Protein AF-A0A7W7RZB2-F1 (afdb_monomer_lite)

Structure (mmCIF, N/CA/C/O backbone):
data_AF-A0A7W7RZB2-F1
#
_entry.id   AF-A0A7W7RZB2-F1
#
loop_
_atom_site.group_PDB
_atom_site.id
_atom_site.type_symbol
_atom_site.label_atom_id
_atom_site.label_alt_id
_atom_site.label_comp_id
_atom_site.label_asym_id
_atom_site.label_entity_id
_atom_site.label_seq_id
_atom_site.pdbx_PDB_ins_code
_atom_site.Cartn_x
_atom_site.Cartn_y
_atom_site.Cartn_z
_atom_site.occupancy
_atom_site.B_iso_or_equiv
_atom_site.auth_seq_id
_atom_site.auth_comp_id
_atom_site.auth_asym_id
_atom_site.auth_atom_id
_atom_site.pdbx_PDB_model_num
ATOM 1 N N . MET A 1 1 ? -9.823 18.700 9.790 1.00 47.88 1 MET A N 1
ATOM 2 C CA . MET A 1 1 ? -8.954 18.984 8.628 1.00 47.88 1 MET A CA 1
ATOM 3 C C . MET A 1 1 ? -9.114 17.820 7.657 1.00 47.88 1 MET A C 1
ATOM 5 O O . MET A 1 1 ? -8.658 16.732 7.971 1.00 47.88 1 MET A O 1
ATOM 9 N N . SER A 1 2 ? -9.894 17.978 6.582 1.00 56.69 2 SER A N 1
ATOM 10 C CA . SER A 1 2 ? -10.174 16.873 5.648 1.00 56.69 2 SER A CA 1
ATOM 11 C C . SER A 1 2 ? -9.061 16.803 4.608 1.00 56.69 2 SER A C 1
ATOM 13 O O . SER A 1 2 ? -8.902 17.738 3.825 1.00 56.69 2 SER A O 1
ATOM 15 N N . MET A 1 3 ? -8.287 15.718 4.603 1.00 57.91 3 MET A N 1
ATOM 16 C CA . MET A 1 3 ? -7.275 15.479 3.575 1.00 57.91 3 MET A CA 1
ATOM 17 C C . MET A 1 3 ? -7.985 15.196 2.247 1.00 57.91 3 MET A C 1
ATOM 19 O O . MET A 1 3 ? -8.834 14.307 2.171 1.00 57.91 3 MET A O 1
ATOM 23 N N . ARG A 1 4 ? -7.698 15.998 1.220 1.00 60.72 4 ARG A N 1
ATOM 24 C CA . ARG A 1 4 ? -8.249 15.817 -0.129 1.00 60.72 4 ARG A CA 1
ATOM 25 C C . ARG A 1 4 ? -7.239 15.009 -0.947 1.00 60.72 4 ARG A C 1
ATOM 27 O O . ARG A 1 4 ? -6.058 15.348 -0.886 1.00 60.72 4 ARG A O 1
ATOM 34 N N . PRO A 1 5 ? -7.659 13.966 -1.682 1.00 58.47 5 PRO A N 1
ATOM 35 C CA . PRO A 1 5 ? -6.742 13.232 -2.541 1.00 58.47 5 PRO A CA 1
ATOM 36 C C . PRO A 1 5 ? -6.213 14.180 -3.621 1.00 58.47 5 PRO A C 1
ATOM 38 O O . PRO A 1 5 ? -6.991 14.826 -4.324 1.00 58.47 5 PRO A O 1
ATOM 41 N N . VAL A 1 6 ? -4.890 14.307 -3.697 1.00 60.50 6 VAL A N 1
ATOM 42 C CA . VAL A 1 6 ? -4.200 15.045 -4.758 1.00 60.50 6 VAL A CA 1
ATOM 43 C C . VAL A 1 6 ? -3.921 14.050 -5.877 1.00 60.50 6 VAL A C 1
ATOM 45 O O . VAL A 1 6 ? -3.384 12.975 -5.611 1.00 60.50 6 VAL A O 1
ATOM 48 N N . ASP A 1 7 ? -4.320 14.379 -7.106 1.00 61.34 7 ASP A N 1
ATOM 49 C CA . ASP A 1 7 ? -4.081 13.530 -8.277 1.00 61.34 7 ASP A CA 1
ATOM 50 C C . ASP A 1 7 ? -2.577 13.533 -8.583 1.00 61.34 7 ASP A C 1
ATOM 52 O O . ASP A 1 7 ? -2.035 14.479 -9.153 1.00 61.34 7 ASP A O 1
ATOM 56 N N . MET A 1 8 ? -1.876 12.507 -8.103 1.00 60.91 8 MET A N 1
ATOM 57 C CA . MET A 1 8 ? -0.433 12.367 -8.256 1.00 60.91 8 MET A CA 1
ATOM 58 C C . MET A 1 8 ? -0.165 11.364 -9.378 1.00 60.91 8 MET A C 1
ATOM 60 O O . MET A 1 8 ? -0.156 10.155 -9.163 1.00 60.91 8 MET A O 1
ATOM 64 N N . ARG A 1 9 ? 0.011 11.868 -10.603 1.00 62.09 9 ARG A N 1
ATOM 65 C CA . ARG A 1 9 ? 0.309 11.032 -11.774 1.00 62.09 9 ARG A CA 1
ATOM 66 C C . ARG A 1 9 ? 1.806 10.833 -11.913 1.00 62.09 9 ARG A C 1
ATOM 68 O O . ARG A 1 9 ? 2.531 11.749 -12.302 1.00 62.09 9 ARG A O 1
ATOM 75 N N . LEU A 1 10 ? 2.271 9.623 -11.628 1.00 61.72 10 LEU A N 1
ATOM 76 C CA . LEU A 1 10 ? 3.654 9.246 -11.879 1.00 61.72 10 LEU A CA 1
ATOM 77 C C . LEU A 1 10 ? 3.811 8.919 -13.370 1.00 61.72 10 LEU A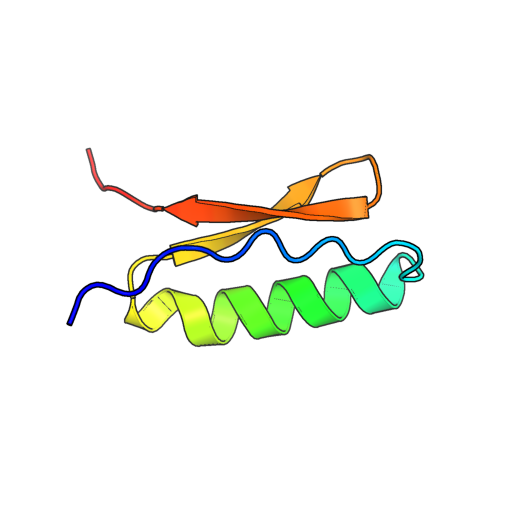 C 1
ATOM 79 O O . LEU A 1 10 ? 3.551 7.807 -13.804 1.00 61.72 10 LEU A O 1
ATOM 83 N N . HIS A 1 11 ? 4.206 9.911 -14.169 1.00 58.62 11 HIS A N 1
ATOM 84 C CA . HIS A 1 11 ? 4.224 9.827 -15.639 1.00 58.62 11 HIS A CA 1
ATOM 85 C C . HIS A 1 11 ? 5.231 8.818 -16.235 1.00 58.62 11 HIS A C 1
ATOM 87 O O . HIS A 1 11 ? 5.340 8.742 -17.461 1.00 58.62 11 HIS A O 1
ATOM 93 N N . ARG A 1 12 ? 6.026 8.099 -15.421 1.00 59.12 12 ARG A N 1
ATOM 94 C CA . ARG A 1 12 ? 7.123 7.257 -15.932 1.00 59.12 12 ARG A CA 1
ATOM 95 C C . ARG A 1 12 ? 7.814 6.351 -14.899 1.00 59.12 12 ARG A C 1
ATOM 97 O O . ARG A 1 12 ? 9.039 6.276 -14.891 1.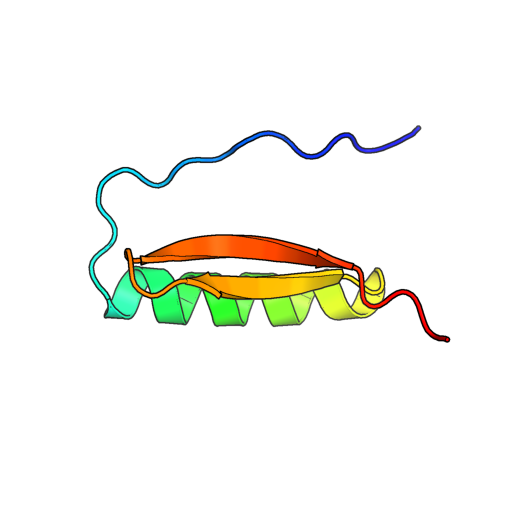00 59.12 12 ARG A O 1
ATOM 104 N N . ALA A 1 13 ? 7.082 5.700 -14.002 1.00 63.53 13 ALA A N 1
ATOM 105 C CA . ALA A 1 13 ? 7.713 4.672 -13.169 1.00 63.53 13 ALA A CA 1
ATOM 106 C C . ALA A 1 13 ? 7.946 3.394 -13.981 1.00 63.53 13 ALA A C 1
ATOM 108 O O . ALA A 1 13 ? 7.082 2.982 -14.755 1.00 63.53 13 ALA A O 1
ATOM 109 N N . SER A 1 14 ? 9.111 2.769 -13.801 1.00 74.31 14 SER A N 1
ATOM 110 C CA . SER A 1 14 ? 9.292 1.380 -14.224 1.00 74.31 14 SER A CA 1
ATOM 111 C C . SER A 1 14 ? 8.308 0.498 -13.453 1.00 74.31 14 SER A C 1
ATOM 113 O O . SER A 1 14 ? 7.915 0.847 -12.339 1.00 74.31 14 SER A O 1
ATOM 115 N N . SER A 1 15 ? 7.929 -0.658 -14.001 1.00 74.62 15 SER A N 1
ATOM 116 C CA . SER A 1 15 ? 7.024 -1.599 -13.323 1.00 74.62 15 SER A CA 1
ATOM 117 C C . SER A 1 15 ? 7.473 -1.889 -11.886 1.00 74.62 15 SER A C 1
ATOM 119 O O . SER A 1 15 ? 6.664 -1.787 -10.969 1.00 74.62 15 SER A O 1
ATOM 121 N N . GLY A 1 16 ? 8.781 -2.080 -11.672 1.00 80.19 16 GLY A N 1
ATOM 122 C CA . GLY A 1 16 ? 9.340 -2.302 -10.336 1.00 80.19 16 GLY A CA 1
ATOM 123 C C . GLY A 1 16 ? 9.210 -1.104 -9.385 1.00 80.19 16 GLY A C 1
ATOM 124 O O . GLY A 1 16 ? 8.975 -1.299 -8.194 1.00 80.19 16 GLY A O 1
ATOM 125 N N . ASP A 1 17 ? 9.296 0.133 -9.887 1.00 81.62 17 ASP A N 1
ATOM 126 C CA . ASP A 1 17 ? 9.076 1.336 -9.072 1.00 81.62 17 ASP A CA 1
ATOM 127 C C . ASP A 1 17 ? 7.600 1.484 -8.687 1.00 81.62 17 ASP A C 1
ATOM 129 O O . ASP A 1 17 ? 7.286 1.833 -7.547 1.00 81.62 17 ASP A O 1
ATOM 133 N N . SER A 1 18 ? 6.684 1.182 -9.613 1.00 79.69 18 SER A N 1
ATOM 134 C CA . SER A 1 18 ? 5.243 1.208 -9.350 1.00 79.69 18 SER A CA 1
ATOM 135 C C . SER A 1 18 ? 4.823 0.137 -8.341 1.00 79.69 18 SER A C 1
ATOM 137 O O . SER A 1 18 ? 4.015 0.417 -7.456 1.00 79.69 18 SER A O 1
ATOM 139 N N . GLU A 1 19 ? 5.389 -1.068 -8.425 1.00 83.88 19 GLU A N 1
ATOM 140 C CA . GLU A 1 19 ? 5.156 -2.151 -7.462 1.00 83.88 19 GLU A CA 1
ATOM 141 C C . GLU A 1 19 ? 5.713 -1.810 -6.074 1.00 83.88 19 GLU A C 1
ATOM 143 O O . GLU A 1 19 ? 5.024 -1.969 -5.062 1.00 83.88 19 GLU A O 1
ATOM 148 N N . TRP A 1 20 ? 6.936 -1.274 -6.014 1.00 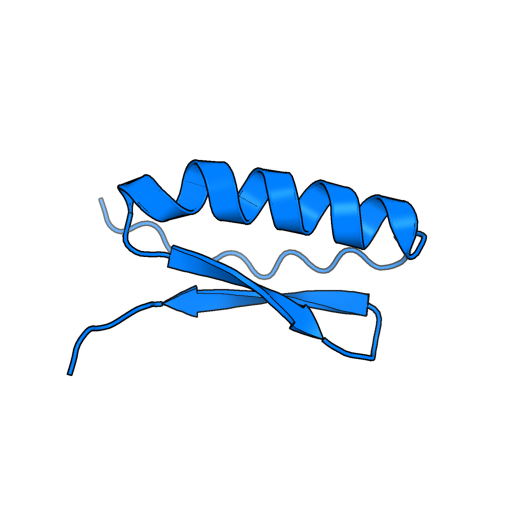86.75 20 TRP A N 1
ATOM 149 C CA . TRP A 1 20 ? 7.527 -0.808 -4.761 1.00 86.75 20 TRP A CA 1
ATOM 150 C C . TRP A 1 20 ? 6.681 0.299 -4.120 1.00 86.75 20 TRP A C 1
ATOM 152 O O . TRP A 1 20 ? 6.347 0.225 -2.933 1.00 86.75 20 TRP A O 1
ATOM 162 N N . LEU A 1 21 ? 6.271 1.297 -4.905 1.00 85.25 21 LEU A N 1
ATOM 163 C CA . LEU A 1 21 ? 5.466 2.410 -4.416 1.00 85.25 21 LEU A CA 1
ATOM 164 C C . LEU A 1 21 ? 4.061 1.955 -3.991 1.00 85.25 21 LEU A C 1
ATOM 166 O O . LEU A 1 21 ? 3.559 2.429 -2.971 1.00 85.25 21 LEU A O 1
ATOM 170 N N . GLN A 1 22 ? 3.453 0.988 -4.690 1.00 85.56 22 GLN A N 1
ATOM 171 C CA . GLN 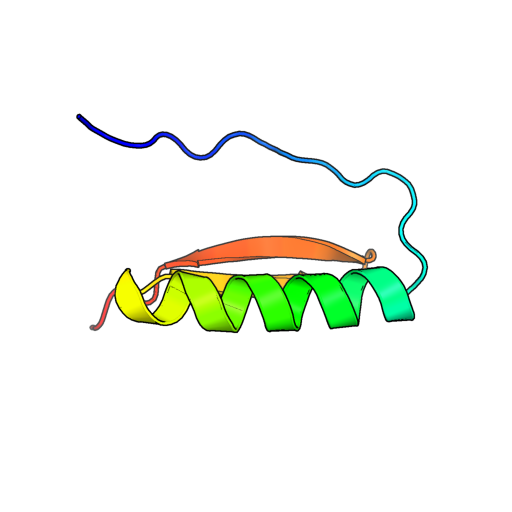A 1 22 ? 2.204 0.351 -4.258 1.00 85.56 22 GLN A CA 1
ATOM 172 C C . GLN A 1 22 ? 2.351 -0.253 -2.857 1.00 85.56 22 GLN A C 1
ATOM 174 O O . GLN A 1 22 ? 1.519 0.008 -1.989 1.00 85.56 22 GLN A O 1
ATOM 179 N N . ALA A 1 23 ? 3.409 -1.032 -2.619 1.00 87.44 23 ALA A N 1
ATOM 180 C CA . ALA A 1 23 ? 3.632 -1.697 -1.338 1.00 87.44 23 ALA A CA 1
ATOM 181 C C . ALA A 1 23 ? 3.852 -0.695 -0.192 1.00 87.44 23 ALA A C 1
ATOM 183 O O . ALA A 1 23 ? 3.336 -0.882 0.914 1.00 87.44 23 ALA A O 1
ATOM 184 N N . VAL A 1 24 ? 4.579 0.396 -0.457 1.00 88.69 24 VAL A N 1
ATOM 185 C CA . VAL A 1 24 ? 4.765 1.488 0.510 1.00 88.69 24 VAL A CA 1
ATOM 186 C C . VAL A 1 24 ? 3.425 2.145 0.843 1.00 88.69 24 VAL A C 1
ATOM 188 O O . VAL A 1 24 ? 3.112 2.322 2.023 1.00 88.69 24 VAL A O 1
ATOM 191 N N . LEU A 1 25 ? 2.616 2.461 -0.172 1.00 85.81 25 LEU A N 1
ATOM 192 C CA . LEU A 1 25 ? 1.315 3.107 0.002 1.00 85.81 25 LEU A CA 1
ATOM 193 C C . LEU A 1 25 ? 0.278 2.194 0.684 1.00 85.81 25 LEU A C 1
ATOM 195 O O . LEU A 1 25 ? -0.461 2.673 1.541 1.00 85.81 25 LEU A O 1
ATOM 199 N N . ASP A 1 26 ? 0.249 0.890 0.382 1.00 85.00 26 ASP A N 1
ATOM 200 C CA . ASP A 1 26 ? -0.581 -0.106 1.090 1.00 85.00 26 ASP A CA 1
ATOM 201 C C . ASP A 1 26 ? -0.219 -0.142 2.580 1.00 85.00 26 ASP A C 1
ATOM 203 O O . ASP A 1 26 ? -1.092 -0.059 3.446 1.00 85.00 26 ASP A O 1
ATOM 207 N N . ARG A 1 27 ? 1.083 -0.171 2.897 1.00 86.56 27 ARG A N 1
ATOM 208 C CA . ARG A 1 27 ? 1.565 -0.228 4.280 1.00 86.56 27 ARG A CA 1
ATOM 209 C C . ARG A 1 27 ? 1.143 0.986 5.105 1.00 86.56 27 ARG A C 1
ATOM 211 O O . ARG A 1 27 ? 0.718 0.810 6.246 1.00 86.56 27 ARG A O 1
ATOM 218 N N . VAL A 1 28 ? 1.271 2.199 4.565 1.00 86.06 28 VAL A N 1
ATOM 219 C CA . VAL A 1 28 ? 0.870 3.425 5.284 1.00 86.06 28 VAL A CA 1
ATOM 220 C C . VAL A 1 28 ? -0.648 3.627 5.280 1.00 86.06 28 VAL A C 1
ATOM 222 O O . VAL A 1 28 ? -1.203 4.158 6.240 1.00 86.06 28 VAL A O 1
ATOM 225 N N . GLY A 1 29 ? -1.333 3.167 4.230 1.00 78.12 29 GLY A N 1
ATOM 226 C CA . GLY A 1 29 ? -2.773 3.326 4.046 1.00 78.12 29 GLY A CA 1
ATOM 227 C C . GLY A 1 29 ? -3.628 2.428 4.943 1.00 78.12 29 GLY A C 1
ATOM 228 O O . GLY A 1 29 ? -4.724 2.844 5.327 1.00 78.12 29 GLY A O 1
ATOM 229 N N . ARG A 1 30 ? -3.122 1.261 5.374 1.00 77.44 30 ARG A N 1
ATOM 230 C CA . ARG A 1 30 ? -3.846 0.345 6.283 1.00 77.44 30 ARG A CA 1
ATOM 231 C C . ARG A 1 30 ? -4.333 1.002 7.567 1.00 77.44 30 ARG A C 1
ATOM 233 O O . ARG A 1 30 ? -5.442 0.725 8.009 1.00 77.44 30 ARG A O 1
ATOM 240 N N . GLY A 1 31 ? -3.541 1.901 8.152 1.00 79.12 31 GLY A N 1
ATOM 241 C CA . GLY A 1 31 ? -3.948 2.630 9.361 1.00 79.12 31 GLY A CA 1
ATOM 242 C C . GLY A 1 31 ? -5.142 3.569 9.139 1.00 79.12 31 GLY A C 1
ATOM 243 O O . GLY A 1 31 ? -5.757 4.019 10.099 1.00 79.12 31 GLY A O 1
ATOM 244 N N . SER A 1 32 ? -5.467 3.857 7.877 1.00 76.25 32 SER A N 1
ATOM 245 C CA . SER A 1 32 ? -6.492 4.809 7.442 1.00 76.25 32 SER A CA 1
ATOM 246 C C . SER A 1 32 ? -7.638 4.148 6.657 1.00 76.25 32 SER A C 1
ATOM 248 O O . SER A 1 32 ? -8.457 4.865 6.079 1.00 76.25 32 SER A O 1
ATOM 250 N N . GLY A 1 33 ? -7.679 2.810 6.559 1.00 79.88 33 GLY A N 1
ATOM 251 C CA . GLY A 1 33 ? -8.650 2.086 5.720 1.00 79.88 33 GLY A CA 1
ATOM 252 C C . GLY A 1 33 ? -8.533 2.429 4.229 1.00 79.88 33 GLY A C 1
ATOM 253 O O . GLY A 1 33 ? -9.530 2.609 3.522 1.00 79.88 33 GLY A O 1
ATOM 254 N N . SER A 1 34 ? -7.310 2.658 3.757 1.00 80.69 34 SER A N 1
ATOM 255 C CA . SER A 1 34 ? -7.037 3.001 2.365 1.00 80.69 34 SER A CA 1
ATOM 256 C C . SER A 1 34 ? -5.991 2.059 1.787 1.00 80.69 34 SER A C 1
ATOM 258 O O . SER A 1 34 ? -4.973 1.782 2.413 1.00 80.69 34 SER A O 1
ATOM 260 N N . ARG A 1 35 ? -6.217 1.612 0.555 1.00 81.75 35 ARG A N 1
ATOM 261 C CA . ARG A 1 35 ? -5.368 0.656 -0.145 1.00 81.75 35 ARG A CA 1
ATOM 262 C C . ARG A 1 35 ? -4.918 1.210 -1.487 1.00 81.75 35 ARG A C 1
ATOM 264 O O . ARG A 1 35 ? -5.735 1.737 -2.234 1.00 81.75 35 ARG A O 1
ATOM 271 N N . ALA A 1 36 ? -3.641 1.070 -1.820 1.00 83.12 36 ALA A N 1
ATOM 272 C CA . ALA A 1 36 ? -3.150 1.396 -3.154 1.00 83.12 36 ALA A CA 1
ATOM 273 C C . ALA A 1 36 ? -3.310 0.187 -4.087 1.00 83.12 36 ALA A C 1
ATOM 275 O O . ALA A 1 36 ? -2.870 -0.914 -3.764 1.00 83.12 36 ALA A O 1
ATOM 276 N N . GLY A 1 37 ? -3.960 0.388 -5.231 1.00 82.50 37 GLY A N 1
ATOM 277 C CA . GLY A 1 37 ? -4.024 -0.559 -6.342 1.00 82.50 37 GLY A CA 1
ATOM 278 C C . GLY A 1 37 ? -3.132 -0.098 -7.490 1.00 82.50 37 GLY A C 1
ATOM 279 O O . GLY A 1 37 ? -2.940 1.101 -7.670 1.00 82.50 37 GLY A O 1
ATOM 280 N N . LEU A 1 38 ? -2.579 -1.050 -8.241 1.00 81.56 38 LEU A N 1
ATOM 281 C CA . LEU A 1 38 ? -1.826 -0.793 -9.467 1.00 81.56 38 LEU A CA 1
ATOM 282 C C . LEU A 1 38 ? -2.689 -1.240 -10.640 1.00 81.56 38 LEU A C 1
ATOM 284 O O . LEU A 1 38 ? -3.083 -2.404 -10.707 1.00 81.56 38 LEU A O 1
ATOM 288 N N . GLU A 1 39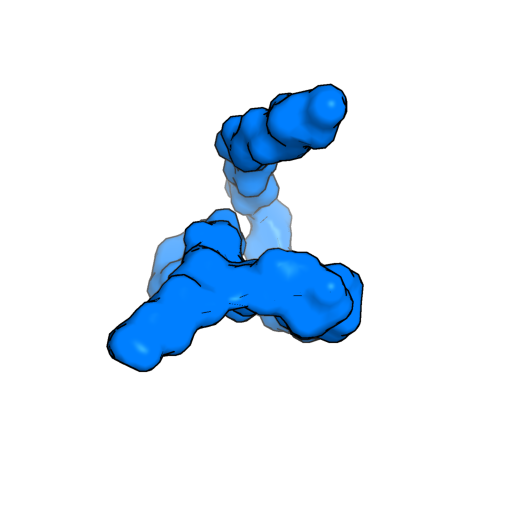 ? -2.990 -0.306 -11.527 1.00 81.00 39 GLU A N 1
ATOM 289 C CA . GLU A 1 39 ? -3.744 -0.560 -12.744 1.00 81.00 39 GLU A CA 1
ATOM 290 C C . GLU A 1 39 ? -2.819 -1.093 -13.856 1.00 81.00 39 GLU A C 1
ATOM 292 O O . GLU A 1 39 ? -1.603 -0.885 -13.800 1.00 81.00 39 GLU A O 1
ATOM 297 N N . PRO A 1 40 ? -3.368 -1.745 -14.900 1.00 74.69 40 PRO A N 1
ATOM 298 C CA . PRO A 1 40 ? -2.577 -2.351 -15.979 1.00 74.69 40 PRO A CA 1
ATOM 299 C C . PRO A 1 40 ? -1.693 -1.365 -16.759 1.00 74.69 40 PRO A C 1
ATOM 301 O O . PRO A 1 40 ? -0.690 -1.768 -17.336 1.00 74.69 40 PRO A O 1
ATOM 304 N N . ASP A 1 41 ? -2.057 -0.081 -16.762 1.00 73.31 41 ASP A N 1
ATOM 305 C CA . ASP A 1 41 ? -1.298 1.015 -17.385 1.00 73.31 41 ASP A CA 1
ATOM 306 C C . ASP A 1 41 ? -0.109 1.491 -16.519 1.00 73.31 41 ASP A C 1
ATOM 308 O O . ASP A 1 41 ? 0.627 2.401 -16.883 1.00 73.31 41 ASP A O 1
ATOM 312 N N . GLY A 1 42 ? 0.093 0.891 -15.340 1.00 73.44 42 GLY A N 1
ATOM 313 C CA . GLY A 1 42 ? 1.129 1.299 -14.388 1.00 73.44 42 GLY A CA 1
ATOM 314 C C . GLY A 1 42 ? 0.707 2.450 -13.470 1.00 73.44 42 GLY A C 1
ATOM 315 O O . GLY A 1 42 ? 1.506 2.913 -12.653 1.00 73.44 42 GLY A O 1
ATOM 316 N N . MET A 1 43 ? -0.548 2.897 -13.570 1.00 78.06 43 MET A N 1
ATOM 317 C CA . MET A 1 43 ? -1.123 3.936 -12.722 1.00 78.06 43 MET A CA 1
ATOM 318 C C . MET A 1 43 ? -1.463 3.396 -11.327 1.00 78.06 43 MET A C 1
ATOM 320 O O . MET A 1 43 ? -2.097 2.353 -11.189 1.00 78.06 43 MET A O 1
ATOM 324 N N . LEU A 1 44 ? -1.096 4.141 -10.281 1.00 77.75 44 LEU A N 1
ATOM 325 C CA . LEU A 1 44 ? -1.503 3.841 -8.908 1.00 77.75 44 LEU A CA 1
ATOM 326 C C . LEU A 1 44 ? -2.820 4.541 -8.570 1.00 77.75 44 LEU A C 1
ATOM 328 O O . LEU A 1 44 ? -2.939 5.759 -8.699 1.00 77.75 44 LEU A O 1
ATOM 332 N N . ALA A 1 45 ? -3.794 3.775 -8.090 1.00 78.12 45 ALA A N 1
ATOM 333 C CA . ALA A 1 45 ? -5.102 4.263 -7.678 1.00 78.12 45 ALA A CA 1
ATOM 334 C C . ALA A 1 45 ? -5.337 4.000 -6.186 1.00 78.12 45 ALA A C 1
ATOM 336 O O . ALA A 1 45 ? -5.122 2.893 -5.691 1.00 78.12 45 ALA A O 1
ATOM 337 N N . LEU A 1 46 ? -5.824 5.006 -5.455 1.00 77.56 46 LEU A N 1
ATOM 338 C CA . LEU A 1 46 ? -6.229 4.833 -4.061 1.00 77.56 46 LEU A CA 1
ATOM 339 C C . LEU A 1 46 ? -7.653 4.273 -4.001 1.00 77.56 46 LEU A C 1
ATOM 341 O O . LEU A 1 46 ? -8.610 4.911 -4.438 1.00 77.56 46 LEU A O 1
ATOM 345 N N . ARG A 1 47 ? -7.807 3.093 -3.411 1.00 74.94 47 ARG A N 1
ATOM 346 C CA . ARG A 1 47 ? -9.090 2.448 -3.137 1.00 74.94 47 ARG A CA 1
ATOM 347 C C . ARG A 1 47 ? -9.384 2.580 -1.651 1.00 74.94 47 ARG A C 1
ATOM 349 O O . ARG A 1 47 ? -8.566 2.203 -0.820 1.00 74.94 47 ARG A O 1
ATOM 356 N N . ARG A 1 48 ? -10.552 3.110 -1.294 1.00 70.19 48 ARG A N 1
ATOM 357 C CA . ARG A 1 48 ? -11.008 3.076 0.101 1.00 70.19 48 ARG A CA 1
ATOM 358 C C . ARG A 1 48 ? -11.619 1.712 0.369 1.00 70.19 48 ARG A C 1
ATOM 360 O O . ARG A 1 48 ? -12.531 1.312 -0.354 1.00 70.19 48 ARG A O 1
ATOM 367 N N . GLU A 1 49 ? -11.141 1.014 1.391 1.00 66.25 49 GLU A N 1
ATOM 368 C CA . GLU A 1 49 ? -11.834 -0.164 1.906 1.00 66.25 49 GLU A CA 1
ATOM 369 C C . GLU A 1 49 ? -12.985 0.329 2.792 1.00 66.25 49 GLU A C 1
ATOM 371 O O . GLU A 1 49 ? -12.935 0.312 4.015 1.00 66.25 49 GLU A O 1
ATOM 376 N N . TRP A 1 50 ? -14.033 0.877 2.170 1.00 48.81 50 TRP A N 1
ATOM 377 C CA . TRP A 1 50 ? -15.280 1.060 2.903 1.00 48.81 50 TRP A CA 1
ATOM 378 C C . TRP A 1 50 ? -15.885 -0.333 3.066 1.00 48.81 50 TRP A C 1
ATOM 380 O O . TRP A 1 50 ? -16.289 -0.953 2.079 1.00 48.81 50 TRP A O 1
ATOM 390 N N . GLY A 1 51 ? -15.859 -0.851 4.296 1.00 49.97 51 GLY A N 1
ATOM 391 C CA . GLY A 1 51 ? -16.575 -2.068 4.656 1.00 49.97 51 GLY A CA 1
ATOM 392 C C . GLY A 1 51 ? -18.031 -1.967 4.205 1.00 49.97 51 GLY A C 1
ATOM 393 O O . GLY A 1 51 ? -18.634 -0.897 4.295 1.00 49.97 51 GLY A O 1
ATOM 394 N N . ARG A 1 52 ? -18.562 -3.069 3.668 1.00 44.88 52 ARG A N 1
ATOM 395 C CA . ARG A 1 52 ? -20.013 -3.247 3.563 1.00 44.88 52 ARG A CA 1
ATOM 396 C C . ARG A 1 52 ? -20.690 -2.985 4.903 1.00 44.88 52 ARG A C 1
ATOM 398 O O . ARG A 1 52 ? -20.076 -3.343 5.933 1.00 44.88 52 ARG A O 1
#

pLDDT: mean 72.89, std 11.8, range [44.88, 88.69]

Sequence (52 aa):
MSMRPVDMRLHRASSGDSEWLQAVLDRVGRGSGSRAGLEPDGMLALRREWGR

Foldseek 3Di:
DDDDDDPDWPPDDDLVRLVVVQVVCQVVCVVVQWHWDQDPVSGIDIDRNPDD

Radius of gyration: 11.58 Å; chains: 1; bounding box: 29×22×27 Å

Secondary str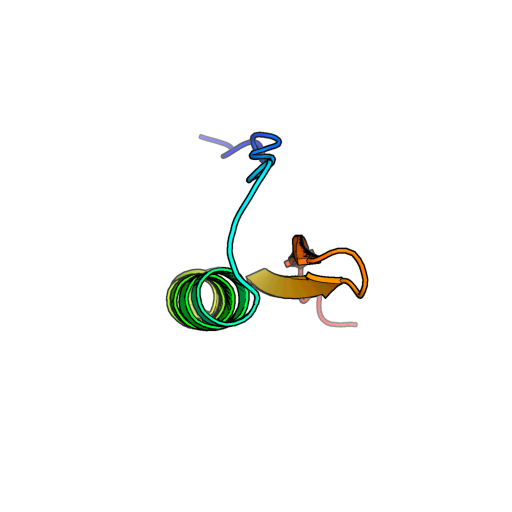ucture (DSSP, 8-state):
--PPPP----TT--HHHHHHHHHHHHHHHGGGTEEEEE-TTS-EEEEE----

Organism: NCBI:txid47479